Protein AF-A0AAW2YDI1-F1 (afdb_monomer_lite)

Structure (mmCIF, N/CA/C/O backbone):
data_AF-A0AAW2YDI1-F1
#
_entry.id   AF-A0AAW2YDI1-F1
#
loop_
_atom_site.group_PDB
_atom_site.id
_atom_site.type_symbol
_atom_site.label_atom_id
_atom_site.label_alt_id
_atom_site.label_comp_id
_atom_site.label_asym_id
_atom_site.label_entity_id
_atom_site.label_seq_id
_atom_site.pdbx_PDB_ins_code
_atom_site.Cartn_x
_atom_site.Cartn_y
_atom_site.Cartn_z
_atom_site.occupancy
_atom_site.B_iso_or_equiv
_atom_site.auth_seq_id
_atom_site.auth_comp_id
_atom_site.auth_asym_id
_atom_site.auth_atom_id
_atom_site.pdbx_PDB_model_num
ATOM 1 N N . MET A 1 1 ? 30.283 1.659 50.161 1.00 58.41 1 MET A N 1
ATOM 2 C CA . MET A 1 1 ? 29.453 1.527 48.943 1.00 58.41 1 MET A CA 1
ATOM 3 C C . MET A 1 1 ? 28.268 2.498 48.956 1.00 58.41 1 MET A C 1
ATOM 5 O O . MET A 1 1 ? 28.126 3.266 48.014 1.00 58.41 1 MET A O 1
ATOM 9 N N . SER A 1 2 ? 27.511 2.588 50.055 1.00 63.88 2 SER A N 1
ATOM 10 C CA . SER A 1 2 ? 26.353 3.494 50.207 1.00 63.88 2 SER A CA 1
ATOM 11 C C . SER A 1 2 ? 26.679 4.981 49.987 1.00 63.88 2 SER A C 1
ATOM 13 O O . SER A 1 2 ? 25.967 5.664 49.266 1.00 63.88 2 SER A O 1
ATOM 15 N N . LYS A 1 3 ? 27.825 5.467 50.491 1.00 78.75 3 LYS A N 1
ATOM 16 C CA . LYS A 1 3 ? 28.288 6.860 50.290 1.00 78.75 3 LYS A CA 1
ATOM 17 C C . LYS A 1 3 ? 28.660 7.202 48.838 1.00 78.75 3 LYS A C 1
ATOM 19 O O . LYS A 1 3 ? 28.765 8.373 48.479 1.00 78.75 3 LYS A O 1
ATOM 24 N N . THR A 1 4 ? 28.951 6.193 48.020 1.00 81.38 4 THR A N 1
ATOM 25 C CA . THR A 1 4 ? 29.271 6.378 46.596 1.00 81.38 4 THR A CA 1
ATOM 26 C C . THR A 1 4 ? 27.987 6.402 45.775 1.00 81.38 4 THR A C 1
ATOM 28 O O . THR A 1 4 ? 27.830 7.279 44.934 1.00 81.38 4 THR A O 1
ATOM 31 N N . LEU A 1 5 ? 27.040 5.516 46.100 1.00 76.75 5 LEU A N 1
ATOM 32 C CA . LEU A 1 5 ? 25.683 5.527 45.548 1.00 76.75 5 LEU A CA 1
ATOM 33 C C . LEU A 1 5 ? 24.958 6.845 45.837 1.00 76.75 5 LEU A C 1
ATOM 35 O O . LEU A 1 5 ? 24.391 7.438 44.930 1.00 76.75 5 LEU A O 1
ATOM 39 N N . GLU A 1 6 ? 25.046 7.351 47.066 1.00 77.81 6 GLU A N 1
ATOM 40 C CA . GLU A 1 6 ? 24.394 8.604 47.458 1.00 77.81 6 GLU A CA 1
ATOM 41 C C . GLU A 1 6 ? 24.968 9.824 46.717 1.00 77.81 6 GLU A C 1
ATOM 43 O O . GLU A 1 6 ? 24.227 10.712 46.299 1.00 77.81 6 GLU A O 1
ATOM 48 N N . ARG A 1 7 ? 26.289 9.851 46.492 1.00 80.81 7 ARG A N 1
ATOM 49 C CA . ARG A 1 7 ? 26.935 10.893 45.678 1.00 80.81 7 ARG A CA 1
ATOM 50 C C . ARG A 1 7 ? 26.540 10.795 44.212 1.00 80.81 7 ARG A C 1
ATOM 52 O O . ARG A 1 7 ? 26.227 11.814 43.613 1.00 80.81 7 ARG A O 1
ATOM 59 N N . TYR A 1 8 ? 26.501 9.588 43.653 1.00 78.25 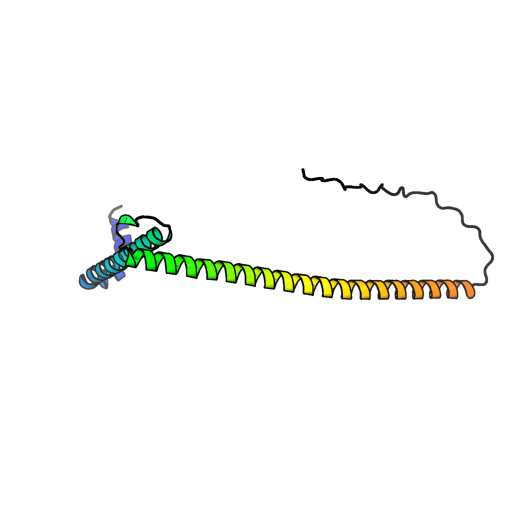8 TYR A N 1
ATOM 60 C CA . TYR A 1 8 ? 26.055 9.385 42.276 1.00 78.25 8 TYR A CA 1
ATOM 61 C C . TYR A 1 8 ? 24.592 9.806 42.087 1.00 78.25 8 TYR A C 1
ATOM 63 O O . TYR A 1 8 ? 24.264 10.460 41.099 1.00 78.25 8 TYR A O 1
ATOM 71 N N . HIS A 1 9 ? 23.738 9.505 43.066 1.00 74.00 9 HIS A N 1
ATOM 72 C CA . HIS A 1 9 ? 22.335 9.900 43.077 1.00 74.00 9 HIS A CA 1
ATOM 73 C C . HIS A 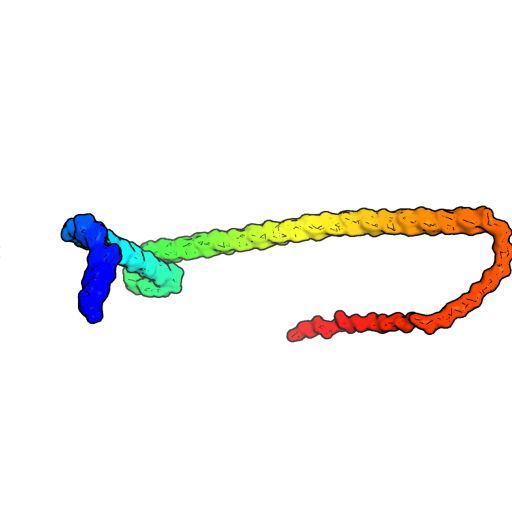1 9 ? 22.171 11.423 43.127 1.00 74.00 9 HIS A C 1
ATOM 75 O O . HIS A 1 9 ? 21.513 11.998 42.266 1.00 74.00 9 HIS A O 1
ATOM 81 N N . LYS A 1 10 ? 22.843 12.100 44.066 1.00 76.38 10 LYS A N 1
ATOM 82 C CA . LYS A 1 10 ? 22.800 13.567 44.180 1.00 76.38 10 LYS A CA 1
ATOM 83 C C . LYS A 1 10 ? 23.392 14.278 42.959 1.00 76.38 10 LYS A C 1
ATOM 85 O O . LYS A 1 10 ? 22.881 15.3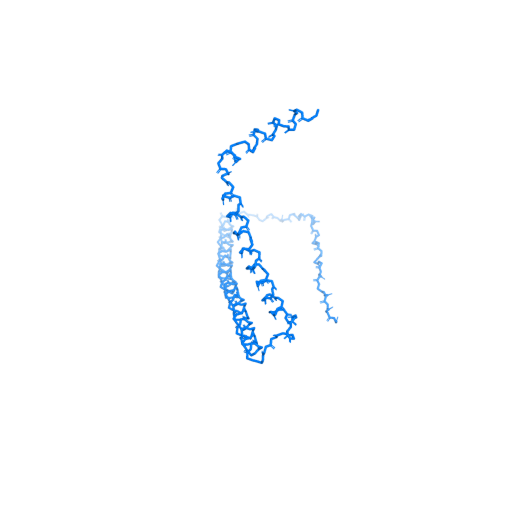20 42.574 1.00 76.38 10 LYS A O 1
ATOM 90 N N . SER A 1 11 ? 24.420 13.724 42.319 1.00 74.44 11 SER A N 1
ATOM 91 C CA . SER A 1 11 ? 25.009 14.330 41.117 1.00 74.44 11 SER A CA 1
ATOM 92 C C . SER A 1 11 ? 24.205 14.069 39.840 1.00 74.44 11 SER A C 1
ATOM 94 O O . SER A 1 11 ? 24.166 14.936 38.974 1.00 74.44 11 SER A O 1
ATOM 96 N N . SER A 1 12 ? 23.572 12.897 39.709 1.00 71.38 12 SER A N 1
ATOM 97 C CA . SER A 1 12 ? 22.828 12.515 38.494 1.00 71.38 12 SER A CA 1
ATOM 98 C C . SER A 1 12 ? 21.370 12.971 38.527 1.00 71.38 12 SER A C 1
ATOM 100 O O . SER A 1 12 ? 20.826 13.362 37.499 1.00 71.38 12 SER A O 1
ATOM 102 N N . TYR A 1 13 ? 20.744 12.943 39.707 1.00 65.25 13 TYR A N 1
ATOM 103 C CA . TYR A 1 13 ? 19.326 13.253 39.898 1.00 65.25 13 TYR A CA 1
ATOM 104 C C . TYR A 1 13 ? 19.082 14.470 40.794 1.00 65.25 13 TYR A C 1
ATOM 106 O O . TYR A 1 13 ? 17.975 14.987 40.785 1.00 65.25 13 TYR A O 1
ATOM 114 N N . GLY A 1 14 ? 20.080 15.011 41.503 1.00 63.53 14 GLY A N 1
ATOM 115 C CA . GLY A 1 14 ? 19.893 16.194 42.360 1.00 63.53 14 GLY A CA 1
ATOM 116 C C . GLY A 1 14 ? 19.325 17.439 41.655 1.00 63.53 14 GLY A C 1
ATOM 117 O O . GLY A 1 14 ? 18.463 18.092 42.239 1.00 63.53 14 GLY A O 1
ATOM 118 N N . PRO A 1 15 ? 19.708 17.765 40.402 1.00 62.22 15 PRO A N 1
ATOM 119 C CA . PRO A 1 15 ? 19.080 18.856 39.644 1.00 62.22 15 PRO A CA 1
ATOM 120 C C . PRO A 1 15 ? 17.630 18.550 39.237 1.00 62.22 15 PRO A C 1
ATOM 122 O O . PRO A 1 15 ? 16.800 19.451 39.143 1.00 62.22 15 PRO A O 1
ATOM 125 N N . ILE A 1 16 ? 17.333 17.270 39.000 1.00 61.19 16 ILE A N 1
ATOM 126 C CA . ILE A 1 16 ? 16.013 16.770 38.615 1.00 61.19 16 ILE A CA 1
ATOM 127 C C . ILE A 1 16 ? 15.079 16.789 39.835 1.00 61.19 16 ILE A C 1
ATOM 129 O O . ILE A 1 16 ? 13.971 17.298 39.736 1.00 61.19 16 ILE A O 1
ATOM 133 N N . GLU A 1 17 ? 15.539 16.338 41.002 1.00 59.09 17 GLU A N 1
ATOM 134 C CA . GLU A 1 17 ? 14.795 16.355 42.268 1.00 59.09 17 GLU A CA 1
ATOM 135 C C . GLU A 1 17 ? 14.568 17.776 42.802 1.00 59.09 17 GLU A C 1
ATOM 137 O O . GLU A 1 17 ? 13.489 18.072 43.307 1.00 59.09 17 GLU A O 1
ATOM 142 N N . ALA A 1 18 ? 15.531 18.689 42.624 1.00 60.78 18 ALA A N 1
ATOM 143 C CA . ALA A 1 18 ? 15.383 20.096 43.011 1.00 60.78 18 ALA A CA 1
ATOM 144 C C . ALA A 1 18 ? 14.315 20.849 42.188 1.00 60.78 18 ALA A C 1
ATOM 146 O O . ALA A 1 18 ? 13.724 21.810 42.681 1.00 60.78 18 ALA A O 1
ATOM 147 N N . HIS A 1 19 ? 14.044 20.407 40.954 1.00 56.16 19 HIS A N 1
ATOM 148 C CA . HIS A 1 19 ? 12.985 20.942 40.085 1.00 56.16 19 HIS A CA 1
ATOM 149 C C . HIS A 1 19 ? 11.703 20.088 40.064 1.00 56.16 19 HIS A C 1
ATOM 151 O O . HIS A 1 19 ? 10.663 20.522 39.550 1.00 56.16 19 HIS A O 1
ATOM 157 N N . GLN A 1 20 ? 11.733 18.884 40.636 1.00 55.06 20 GLN A N 1
ATOM 158 C CA . GLN A 1 20 ? 10.557 18.045 40.821 1.00 55.06 20 GLN A CA 1
ATOM 159 C C . GLN A 1 20 ? 9.795 18.498 42.066 1.00 55.06 20 GLN A C 1
ATOM 161 O O . GLN A 1 20 ? 9.921 17.950 43.156 1.00 55.06 20 GLN A O 1
ATOM 166 N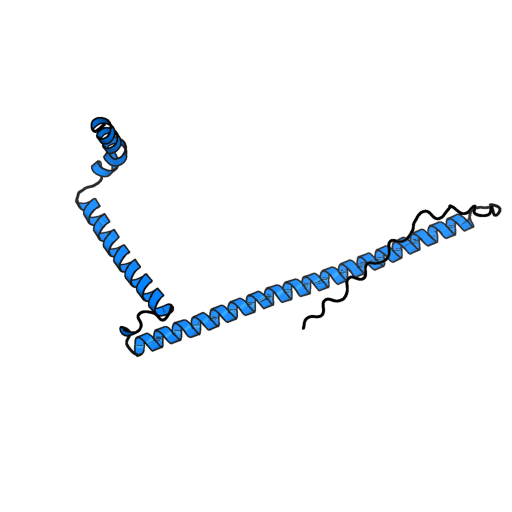 N . SER A 1 21 ? 8.920 19.486 41.884 1.00 58.03 21 SER A N 1
ATOM 167 C CA . SER A 1 21 ? 7.770 19.616 42.778 1.00 58.03 21 SER A CA 1
ATOM 168 C C . SER A 1 21 ? 7.026 18.266 42.816 1.00 58.03 21 SER A C 1
ATOM 170 O O . SER A 1 21 ? 6.922 17.624 41.766 1.00 58.03 21 SER A O 1
ATOM 172 N N . PRO A 1 22 ? 6.455 17.822 43.951 1.00 60.69 22 PRO A N 1
ATOM 173 C CA . PRO A 1 22 ? 5.593 16.633 43.989 1.00 60.69 22 PRO A CA 1
ATOM 174 C C . PRO A 1 22 ? 4.460 16.698 42.946 1.00 60.69 22 PRO A C 1
ATOM 176 O O . PRO A 1 22 ? 4.049 15.669 42.413 1.00 60.69 22 PRO A O 1
ATOM 179 N N . ASN A 1 23 ? 4.043 17.910 42.556 1.00 62.09 23 ASN A N 1
ATOM 180 C CA . ASN A 1 23 ? 3.134 18.130 41.431 1.00 62.09 23 ASN A CA 1
ATOM 181 C C . ASN A 1 23 ? 3.706 17.690 40.073 1.00 62.09 23 ASN A C 1
ATOM 183 O O . ASN A 1 23 ? 2.955 17.176 39.256 1.00 62.09 23 ASN A O 1
ATOM 187 N N . ASN A 1 24 ? 5.005 17.857 39.810 1.00 68.56 24 ASN A N 1
ATOM 188 C CA . ASN A 1 24 ? 5.633 17.458 38.543 1.00 68.56 24 ASN A 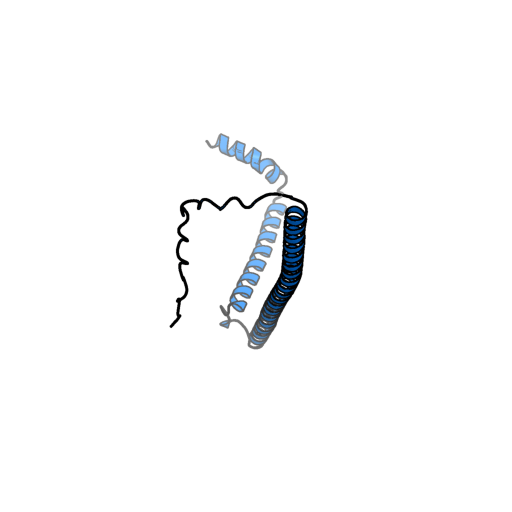CA 1
ATOM 189 C C . ASN A 1 24 ? 5.752 15.935 38.410 1.00 68.56 24 ASN A C 1
ATOM 191 O O . ASN A 1 24 ? 5.517 15.408 37.325 1.00 68.56 24 ASN A O 1
ATOM 195 N N . ALA A 1 25 ? 6.072 15.220 39.493 1.00 74.00 25 ALA A N 1
ATOM 196 C CA . ALA A 1 25 ? 6.102 13.755 39.482 1.00 74.00 25 ALA A CA 1
ATOM 197 C C . ALA A 1 25 ? 4.691 13.166 39.296 1.00 74.00 25 ALA A C 1
ATOM 199 O O . ALA A 1 25 ? 4.496 12.276 38.468 1.00 74.00 25 ALA A O 1
ATOM 200 N N . GLN A 1 26 ? 3.697 13.725 39.996 1.00 75.38 26 GLN A N 1
ATOM 201 C CA . GLN A 1 26 ? 2.292 13.346 39.841 1.00 75.38 26 GLN A CA 1
ATOM 202 C C . GLN A 1 26 ? 1.760 13.652 38.432 1.00 75.38 26 GLN A C 1
ATOM 204 O O . GLN A 1 26 ? 1.070 12.823 37.840 1.00 75.38 26 GLN A O 1
ATOM 209 N N . ASN A 1 27 ? 2.112 14.811 37.870 1.00 80.62 27 ASN A N 1
ATOM 210 C CA . ASN A 1 27 ? 1.742 15.191 36.508 1.00 80.62 27 ASN A CA 1
ATOM 211 C C . ASN A 1 27 ? 2.385 14.255 35.471 1.00 80.62 27 ASN A C 1
ATOM 213 O O . ASN A 1 27 ? 1.701 13.749 34.590 1.00 80.62 27 ASN A O 1
ATOM 217 N N . ASN A 1 28 ? 3.675 13.934 35.620 1.00 86.25 28 ASN A N 1
ATOM 218 C CA . ASN A 1 28 ? 4.359 12.980 34.744 1.00 86.25 28 ASN A CA 1
ATOM 219 C C . ASN A 1 28 ? 3.711 11.585 34.801 1.00 86.25 28 ASN A C 1
ATOM 221 O O . ASN A 1 28 ? 3.469 10.961 33.771 1.00 86.25 28 ASN A O 1
ATOM 225 N N . TYR A 1 29 ? 3.350 11.116 35.997 1.00 90.44 29 TYR A N 1
ATOM 226 C CA . TYR A 1 29 ? 2.630 9.854 36.148 1.00 90.44 29 TYR A CA 1
ATOM 227 C C . TYR A 1 29 ? 1.248 9.887 35.476 1.00 90.44 29 TYR A C 1
ATOM 229 O O . TYR A 1 29 ? 0.855 8.932 34.807 1.00 90.44 29 TYR A O 1
ATOM 237 N N . GLN A 1 30 ? 0.520 10.999 35.587 1.00 93.75 30 GLN A N 1
ATOM 238 C CA . GLN A 1 30 ? -0.764 11.172 34.911 1.00 93.75 30 GLN A CA 1
ATOM 239 C C . GLN A 1 30 ? -0.618 11.176 33.380 1.00 93.75 30 GLN A C 1
ATOM 241 O O . GLN A 1 30 ? -1.415 10.541 32.688 1.00 93.75 30 GLN A O 1
ATOM 246 N N . GLU A 1 31 ? 0.398 11.849 32.841 1.00 93.94 31 GLU A N 1
ATOM 247 C CA . GLU A 1 31 ? 0.711 11.826 31.407 1.00 93.94 31 GLU A CA 1
ATOM 248 C C . GLU A 1 31 ? 1.115 10.425 30.933 1.00 93.94 31 GLU A C 1
ATOM 250 O O . GLU A 1 31 ? 0.652 9.968 29.885 1.00 93.94 31 GLU A O 1
ATOM 255 N N . TYR A 1 32 ? 1.882 9.688 31.739 1.00 95.19 32 TYR A N 1
ATOM 256 C CA . TYR A 1 32 ? 2.186 8.283 31.479 1.00 95.19 32 TYR A CA 1
ATOM 257 C C . TYR A 1 32 ? 0.916 7.428 31.400 1.00 95.19 32 TYR A C 1
ATOM 259 O O . TYR A 1 32 ? 0.763 6.657 30.456 1.00 95.19 32 TYR A O 1
ATOM 267 N N . LEU A 1 33 ? -0.022 7.578 32.342 1.00 97.00 33 LEU A N 1
ATOM 268 C CA . LEU A 1 33 ? -1.282 6.830 32.315 1.00 97.00 33 LEU A CA 1
ATOM 269 C C . LEU A 1 33 ? -2.120 7.159 31.073 1.00 97.00 33 LEU A C 1
ATOM 271 O O . LEU A 1 33 ? -2.668 6.250 30.448 1.00 97.00 33 LEU A O 1
ATOM 275 N N . LYS A 1 34 ? -2.176 8.434 30.668 1.00 97.31 34 LYS A N 1
ATOM 276 C CA . LYS A 1 34 ? -2.837 8.842 29.416 1.00 97.31 34 LYS A CA 1
ATOM 277 C C . LYS A 1 34 ? -2.178 8.194 28.199 1.00 97.31 34 LYS A C 1
ATOM 279 O O . LYS A 1 34 ? -2.879 7.715 27.309 1.00 97.31 34 LYS A O 1
ATOM 284 N N . LEU A 1 35 ? -0.846 8.172 28.150 1.00 97.88 35 LEU A N 1
ATOM 285 C CA . LEU A 1 35 ? -0.102 7.539 27.064 1.00 97.88 35 LEU A CA 1
ATOM 286 C C . LEU A 1 35 ? -0.333 6.025 27.038 1.00 97.88 35 LEU A C 1
ATOM 288 O O . LEU A 1 35 ? -0.607 5.474 25.975 1.00 97.88 35 LEU A O 1
ATOM 292 N N . LYS A 1 36 ? -0.285 5.367 28.199 1.00 97.69 36 LYS A N 1
ATOM 293 C CA . LYS A 1 36 ? -0.538 3.932 28.339 1.00 97.69 36 LYS A CA 1
ATOM 294 C C . LYS A 1 36 ? -1.924 3.556 27.815 1.00 97.69 36 LYS A C 1
ATOM 296 O O . LYS A 1 36 ? -2.021 2.666 26.978 1.00 97.69 36 LYS A O 1
ATOM 301 N N . ALA A 1 37 ? -2.962 4.294 28.207 1.00 97.94 37 ALA A N 1
ATOM 302 C CA . ALA A 1 37 ? -4.318 4.070 27.708 1.00 97.94 37 ALA A CA 1
ATOM 303 C C . ALA A 1 37 ? -4.408 4.218 26.175 1.00 97.94 37 ALA A C 1
ATOM 305 O O . ALA A 1 37 ? -5.067 3.425 25.508 1.00 97.94 37 ALA A O 1
ATOM 306 N N . ARG A 1 38 ? -3.705 5.197 25.583 1.00 98.12 38 ARG A N 1
ATOM 307 C CA . ARG A 1 38 ? -3.643 5.345 24.115 1.00 98.12 38 ARG A CA 1
ATOM 308 C C . ARG A 1 38 ? -2.960 4.157 23.441 1.00 98.12 38 ARG A C 1
ATOM 310 O O . ARG A 1 38 ? -3.425 3.714 22.396 1.00 98.12 38 ARG A O 1
ATOM 317 N N . VAL A 1 39 ? -1.873 3.650 24.021 1.00 98.38 39 VAL A N 1
ATOM 318 C CA . VAL A 1 39 ? -1.164 2.470 23.504 1.00 98.38 39 VAL A CA 1
ATOM 319 C C . VAL A 1 39 ? -2.064 1.238 23.540 1.00 98.38 39 VAL A C 1
ATOM 321 O O . VAL A 1 39 ? -2.125 0.517 22.551 1.00 98.38 39 VAL A O 1
ATOM 324 N N . GLU A 1 40 ? -2.801 1.028 24.629 1.00 98.06 40 GLU A N 1
ATOM 325 C CA . GLU A 1 40 ? -3.729 -0.101 24.767 1.00 98.06 40 GLU A CA 1
ATOM 326 C C . GLU A 1 40 ? -4.830 -0.067 23.695 1.00 98.06 40 GLU A C 1
ATOM 328 O O . GLU A 1 40 ? -5.078 -1.078 23.037 1.00 98.06 40 GLU A O 1
ATOM 333 N N . VAL A 1 41 ? -5.416 1.109 23.436 1.00 96.94 41 VAL A N 1
ATOM 334 C CA . VAL A 1 41 ? -6.412 1.295 22.364 1.00 96.94 41 VAL A CA 1
ATOM 335 C C . VAL A 1 41 ? -5.812 1.027 20.980 1.00 96.94 41 VAL A C 1
ATOM 337 O O . VAL A 1 41 ? -6.439 0.368 20.151 1.00 96.94 41 VAL A O 1
ATOM 340 N N . LEU A 1 42 ? -4.589 1.500 20.714 1.00 97.94 42 LEU A N 1
ATOM 341 C CA . LEU A 1 42 ? -3.908 1.249 19.439 1.00 97.94 42 LEU A CA 1
ATOM 342 C C . LEU A 1 42 ? -3.599 -0.238 19.236 1.00 97.94 42 LEU A C 1
ATOM 344 O O . LEU A 1 42 ? -3.825 -0.764 18.150 1.00 97.94 42 LEU A O 1
ATOM 348 N N . GLN A 1 43 ? -3.119 -0.921 20.275 1.00 97.88 43 GLN A N 1
ATOM 349 C CA . GLN A 1 43 ? -2.852 -2.358 20.232 1.00 97.88 43 GLN A CA 1
ATOM 350 C C . GLN A 1 43 ? -4.134 -3.162 20.018 1.00 97.88 43 GLN A C 1
ATOM 352 O O . GLN A 1 43 ? -4.136 -4.112 19.242 1.00 97.88 43 GLN A O 1
ATOM 357 N N . GLN A 1 44 ? -5.231 -2.772 20.667 1.00 96.81 44 GLN A N 1
ATOM 358 C CA . GLN A 1 44 ? -6.530 -3.396 20.445 1.00 96.81 44 GLN A CA 1
ATOM 359 C C . GLN A 1 44 ? -7.008 -3.197 19.000 1.00 96.81 44 GLN A C 1
ATOM 361 O O . GLN A 1 44 ? -7.404 -4.157 18.347 1.00 96.81 44 GLN A O 1
ATOM 366 N N . SER A 1 45 ? -6.903 -1.976 18.471 1.00 95.94 45 SER A N 1
ATOM 367 C CA . SER A 1 45 ? -7.229 -1.686 17.070 1.00 95.94 45 SER A CA 1
ATOM 368 C C . SER A 1 45 ? -6.388 -2.520 16.095 1.00 95.94 45 SER A C 1
ATOM 370 O O . SER A 1 45 ? -6.920 -3.086 15.143 1.00 95.94 45 SER A O 1
ATOM 372 N N . GLN A 1 46 ? -5.087 -2.677 16.362 1.00 97.25 46 GLN A N 1
ATOM 373 C CA . GLN A 1 46 ? -4.214 -3.541 15.569 1.00 97.25 46 GLN A CA 1
ATOM 374 C C . GLN A 1 46 ? -4.682 -5.000 15.585 1.00 97.25 46 GLN A C 1
ATOM 376 O O . GLN A 1 46 ? -4.743 -5.617 14.526 1.00 97.25 46 GLN A O 1
ATOM 381 N N . ARG A 1 47 ? -5.031 -5.545 16.757 1.00 97.69 47 ARG A N 1
ATOM 382 C CA . ARG A 1 47 ? -5.572 -6.908 16.870 1.00 97.69 47 ARG A CA 1
ATOM 383 C C . ARG A 1 47 ? -6.843 -7.072 16.041 1.00 97.69 47 ARG A C 1
ATOM 385 O O . ARG A 1 47 ? -6.919 -8.001 15.245 1.00 97.69 47 ARG A O 1
ATOM 392 N N . HIS A 1 48 ? -7.769 -6.114 16.110 1.00 97.25 48 HIS A N 1
ATOM 393 C CA . HIS A 1 48 ? -8.969 -6.134 15.270 1.00 97.25 48 HIS A CA 1
ATOM 394 C C . HIS A 1 48 ? -8.627 -6.132 13.769 1.00 97.25 48 HIS A C 1
ATOM 396 O O . HIS A 1 48 ? -9.171 -6.934 13.017 1.00 97.25 48 HIS A O 1
ATOM 402 N N . LEU A 1 49 ? -7.686 -5.288 13.324 1.00 96.50 49 LEU A N 1
ATOM 403 C CA . LEU A 1 49 ? -7.223 -5.261 11.925 1.00 96.50 49 LEU A CA 1
ATOM 404 C C . LEU A 1 49 ? -6.574 -6.580 11.477 1.00 96.50 49 LEU A C 1
ATOM 406 O O . LEU A 1 49 ? -6.606 -6.901 10.291 1.00 96.50 49 LEU A O 1
ATOM 410 N N . LEU A 1 50 ? -5.994 -7.340 12.407 1.00 96.44 50 LEU A N 1
ATOM 411 C CA . LEU A 1 50 ? -5.433 -8.673 12.168 1.00 96.44 50 LEU A CA 1
ATOM 412 C C . LEU A 1 50 ? -6.478 -9.798 12.264 1.00 96.44 50 LEU A C 1
ATOM 414 O O . LEU A 1 50 ? -6.147 -10.956 12.022 1.00 96.44 50 LEU A O 1
ATOM 418 N N . GLY A 1 51 ? -7.735 -9.471 12.576 1.00 95.75 51 GLY A N 1
ATOM 419 C CA . GLY A 1 51 ? -8.821 -10.439 12.731 1.00 95.75 51 GLY A CA 1
ATOM 420 C C . GLY A 1 51 ? -8.882 -11.106 14.109 1.00 95.75 51 GLY A C 1
ATOM 421 O O . GLY A 1 51 ? -9.548 -12.127 14.267 1.00 95.75 51 GLY A O 1
ATOM 422 N N . GLU A 1 52 ? -8.204 -10.546 15.108 1.00 96.38 52 GLU A N 1
ATOM 423 C CA . GLU A 1 52 ? -8.186 -11.018 16.495 1.00 96.38 52 GLU A CA 1
ATOM 424 C C . GLU A 1 52 ? -9.197 -10.237 17.363 1.00 96.38 52 GLU A C 1
ATOM 426 O O . GLU A 1 52 ? -9.588 -9.119 17.030 1.00 96.38 52 GLU A O 1
ATOM 431 N N . ASP A 1 53 ? -9.625 -10.813 18.495 1.00 94.62 53 ASP A N 1
ATOM 432 C CA . ASP A 1 53 ? -10.508 -10.185 19.503 1.00 94.62 53 ASP A CA 1
ATOM 433 C C . ASP A 1 53 ? -11.846 -9.600 18.986 1.00 94.62 53 ASP A C 1
ATOM 435 O O . ASP A 1 53 ? -12.465 -8.749 19.627 1.00 94.62 53 ASP A O 1
ATOM 439 N N . LEU A 1 54 ? -12.355 -10.098 17.856 1.00 95.62 54 LEU A N 1
ATOM 440 C CA . LEU A 1 54 ? -13.556 -9.563 17.195 1.00 95.62 54 LEU A CA 1
ATOM 441 C C . LEU A 1 54 ? -14.870 -9.785 17.964 1.00 95.62 54 LEU A C 1
ATOM 443 O O . LEU A 1 54 ? -15.870 -9.139 17.665 1.00 95.62 54 LEU A O 1
ATOM 447 N N . GLY A 1 55 ? -14.891 -10.686 18.953 1.00 93.94 55 GLY A N 1
ATOM 448 C CA . GLY A 1 55 ? -16.108 -11.051 19.692 1.00 93.94 55 GLY A CA 1
ATOM 449 C C . GLY A 1 55 ? -16.745 -9.902 20.483 1.00 93.94 55 GLY A C 1
ATOM 450 O O . GLY A 1 55 ? -17.921 -9.980 20.826 1.00 93.94 55 GLY A O 1
ATOM 451 N N . ASN A 1 56 ? -15.986 -8.834 20.745 1.00 91.38 56 ASN A N 1
ATOM 452 C CA . ASN A 1 56 ? -16.460 -7.648 21.459 1.00 91.38 56 ASN A CA 1
ATOM 453 C C . ASN A 1 56 ? -17.013 -6.555 20.525 1.00 91.38 56 ASN A C 1
ATOM 455 O O . ASN A 1 56 ? -17.514 -5.548 21.021 1.00 91.38 56 ASN A O 1
ATOM 459 N N . LEU A 1 57 ? -16.903 -6.728 19.201 1.00 94.56 57 LEU A N 1
ATOM 460 C CA . LEU A 1 57 ? -17.363 -5.755 18.211 1.00 94.56 57 LEU A CA 1
ATOM 461 C C . LEU A 1 57 ? -18.823 -6.007 17.828 1.00 94.56 57 LEU A C 1
ATOM 463 O O . LEU A 1 57 ? -19.245 -7.135 17.569 1.00 94.56 57 LEU A O 1
ATOM 467 N N . GLY A 1 58 ? -19.601 -4.931 17.745 1.00 96.75 58 GLY A N 1
ATOM 468 C CA . GLY A 1 58 ? -20.951 -4.975 17.200 1.00 96.75 58 GLY A CA 1
ATOM 469 C C . GLY A 1 58 ? -20.963 -5.121 15.671 1.00 96.75 58 GLY A C 1
ATOM 470 O O . GLY A 1 58 ? -19.973 -4.833 14.997 1.00 96.75 58 GLY A O 1
ATOM 471 N N . PRO A 1 59 ? -22.116 -5.468 15.070 1.00 96.69 59 PRO A N 1
ATOM 472 C CA . PRO A 1 59 ? -22.231 -5.666 13.620 1.00 96.69 59 PRO A CA 1
ATOM 473 C C . PRO A 1 59 ? -21.862 -4.416 12.805 1.00 96.69 59 PRO A C 1
ATOM 475 O O . PRO A 1 59 ? -21.263 -4.526 11.744 1.00 96.69 59 PRO A O 1
ATOM 478 N N . LYS A 1 60 ? -22.164 -3.214 13.315 1.00 97.75 60 LYS A N 1
ATOM 479 C CA . LYS A 1 60 ? -21.786 -1.950 12.659 1.00 97.75 60 LYS A CA 1
ATOM 480 C C . LYS A 1 60 ? -20.284 -1.677 12.702 1.00 97.75 60 LYS A C 1
ATOM 482 O O . LYS A 1 60 ? -19.770 -0.998 11.822 1.00 97.75 60 LYS A O 1
ATOM 487 N N . GLU A 1 61 ? -19.607 -2.118 13.757 1.00 96.62 61 GLU A N 1
ATOM 488 C CA . GLU A 1 61 ? -18.163 -1.925 13.914 1.00 96.62 61 GLU A CA 1
ATOM 489 C C . GLU A 1 61 ? -17.400 -2.930 13.049 1.00 96.62 61 GLU A C 1
ATOM 491 O O . GLU A 1 61 ? -16.403 -2.569 12.433 1.00 96.62 61 GLU A O 1
ATOM 496 N N . LEU A 1 62 ? -17.918 -4.157 12.933 1.00 97.81 62 LEU A N 1
ATOM 497 C CA . LEU A 1 62 ? -17.417 -5.168 12.001 1.00 97.81 62 LEU A CA 1
ATOM 498 C C . LEU A 1 62 ? -17.531 -4.716 10.540 1.00 97.81 62 LEU A C 1
ATOM 500 O O . LEU A 1 62 ? -16.551 -4.807 9.810 1.00 97.81 62 LEU A O 1
ATOM 504 N N . ASP A 1 63 ? -18.675 -4.162 10.136 1.00 97.94 63 ASP A N 1
ATOM 505 C CA . ASP A 1 63 ? -18.881 -3.628 8.778 1.00 97.94 63 ASP A CA 1
ATOM 506 C C . ASP A 1 63 ? -17.912 -2.471 8.450 1.00 97.94 63 ASP A C 1
ATOM 508 O O . ASP A 1 63 ? -17.316 -2.399 7.371 1.00 97.94 63 ASP A O 1
ATOM 512 N N . GLN A 1 64 ? -17.667 -1.586 9.423 1.00 97.50 64 GLN A N 1
ATOM 513 C CA . GLN A 1 64 ? -16.662 -0.526 9.290 1.00 97.50 64 GLN A CA 1
ATOM 514 C C . GLN A 1 64 ? -15.244 -1.091 9.164 1.00 97.50 64 GLN A C 1
ATOM 516 O O . GLN A 1 64 ? -14.473 -0.630 8.320 1.00 97.50 64 GLN A O 1
ATOM 521 N N . LEU A 1 65 ? -14.896 -2.083 9.987 1.00 97.81 65 LEU A N 1
ATOM 522 C CA . LEU A 1 65 ? -13.596 -2.747 9.946 1.00 97.81 65 LEU A CA 1
ATOM 523 C C . LEU A 1 65 ? -13.361 -3.421 8.589 1.00 97.81 65 LEU A C 1
ATOM 525 O O . LEU A 1 65 ? -12.310 -3.219 7.981 1.00 97.81 65 LEU A O 1
ATOM 529 N N . GLU A 1 66 ? -14.353 -4.154 8.085 1.00 97.88 66 GLU A N 1
ATOM 530 C CA . GLU A 1 66 ? -14.322 -4.781 6.762 1.00 97.88 66 GLU A CA 1
ATOM 531 C C . GLU A 1 66 ? -14.123 -3.740 5.655 1.00 97.88 66 GLU A C 1
ATOM 533 O O . GLU A 1 66 ? -13.227 -3.883 4.821 1.00 97.88 66 GLU A O 1
ATOM 538 N N . THR A 1 67 ? -14.880 -2.641 5.693 1.00 98.31 67 THR A N 1
ATOM 539 C CA . THR A 1 67 ? -14.756 -1.547 4.719 1.00 98.31 67 THR A CA 1
ATOM 540 C C . THR A 1 67 ? -13.347 -0.945 4.713 1.00 98.31 67 THR A C 1
ATOM 542 O O . THR A 1 67 ? -12.767 -0.701 3.649 1.00 98.31 67 THR A O 1
ATOM 545 N N . VAL A 1 68 ? -12.756 -0.709 5.888 1.00 97.69 68 VAL A N 1
ATOM 546 C CA . VAL A 1 68 ? -11.386 -0.179 6.001 1.00 97.69 68 VAL A CA 1
ATOM 547 C C . VAL A 1 68 ? -10.358 -1.176 5.460 1.00 97.69 68 VAL A C 1
ATOM 549 O O . VAL A 1 68 ? -9.430 -0.780 4.748 1.00 97.69 68 VAL A O 1
ATOM 552 N N . LEU A 1 69 ? -10.516 -2.467 5.749 1.00 98.31 69 LEU A N 1
ATOM 553 C CA . LEU A 1 69 ? -9.614 -3.509 5.254 1.00 98.31 69 LEU A CA 1
ATOM 554 C C . LEU A 1 69 ? -9.700 -3.658 3.731 1.00 98.31 69 LEU A C 1
ATOM 556 O O . LEU A 1 69 ? -8.670 -3.654 3.057 1.00 98.31 69 LEU A O 1
ATOM 560 N N . ASP A 1 70 ? -10.905 -3.712 3.167 1.00 98.44 70 ASP A N 1
ATOM 561 C CA . ASP A 1 70 ? -11.106 -3.836 1.721 1.00 98.44 70 ASP A CA 1
ATOM 562 C C . ASP A 1 70 ? -10.563 -2.613 0.964 1.00 98.44 70 ASP A C 1
ATOM 564 O O . ASP A 1 70 ? -9.796 -2.744 0.002 1.00 98.44 70 ASP A O 1
ATOM 568 N N . THR A 1 71 ? -10.889 -1.403 1.428 1.00 98.44 71 THR A N 1
ATOM 569 C CA . THR A 1 71 ? -10.409 -0.168 0.793 1.00 98.44 71 THR A CA 1
ATOM 570 C C . THR A 1 71 ? -8.890 -0.032 0.882 1.00 98.44 71 THR A C 1
ATOM 572 O O . THR A 1 71 ? -8.246 0.259 -0.130 1.00 98.44 71 THR A O 1
ATOM 575 N N . SER A 1 72 ? -8.287 -0.286 2.046 1.00 98.19 72 SER A N 1
ATOM 576 C CA . SER A 1 72 ? -6.830 -0.213 2.213 1.00 98.19 72 SER A CA 1
ATOM 577 C C . SER A 1 72 ? -6.099 -1.272 1.382 1.00 98.19 72 SER A C 1
ATOM 579 O O . SER A 1 72 ? -5.110 -0.951 0.719 1.00 98.19 72 SER A O 1
ATOM 581 N N . LEU A 1 73 ? -6.617 -2.502 1.313 1.00 98.44 73 LEU A N 1
ATOM 582 C CA . LEU A 1 73 ? -6.049 -3.567 0.488 1.00 98.44 73 LEU A CA 1
ATOM 583 C C . LEU A 1 73 ? -6.088 -3.217 -1.004 1.00 98.44 73 LEU A C 1
ATOM 585 O O . LEU A 1 73 ? -5.094 -3.406 -1.712 1.00 98.44 73 LEU A O 1
ATOM 589 N N . LYS A 1 74 ? -7.208 -2.665 -1.487 1.00 98.69 74 LYS A N 1
ATOM 590 C CA . LYS A 1 74 ? -7.327 -2.159 -2.864 1.00 98.69 74 LYS A CA 1
ATOM 591 C C . LYS A 1 74 ? -6.285 -1.080 -3.155 1.00 98.69 74 LYS A C 1
ATOM 593 O O . LYS A 1 74 ? -5.621 -1.151 -4.188 1.00 98.69 74 LYS A O 1
ATOM 598 N N . GLN A 1 75 ? -6.084 -0.132 -2.238 1.00 98.69 75 GLN A N 1
ATOM 599 C CA . GLN A 1 75 ? -5.073 0.922 -2.392 1.00 98.69 75 GLN A CA 1
ATOM 600 C C . GLN A 1 75 ? -3.642 0.368 -2.416 1.00 98.69 75 GLN A C 1
ATOM 602 O O . GLN A 1 75 ? -2.839 0.774 -3.256 1.00 98.69 75 GLN A O 1
ATOM 607 N N . ILE A 1 76 ? -3.319 -0.595 -1.546 1.00 98.69 76 ILE A N 1
ATOM 608 C CA . ILE A 1 76 ? -2.000 -1.248 -1.529 1.00 98.69 76 ILE A CA 1
ATOM 609 C C . ILE A 1 76 ? -1.732 -1.941 -2.867 1.00 98.69 76 ILE A C 1
ATOM 611 O O . ILE A 1 76 ? -0.681 -1.724 -3.472 1.00 98.69 76 ILE A O 1
ATOM 615 N N . ARG A 1 77 ? -2.694 -2.728 -3.364 1.00 98.75 77 ARG A N 1
ATOM 616 C CA . ARG A 1 77 ? -2.581 -3.429 -4.653 1.00 98.75 77 ARG A CA 1
ATOM 617 C C . ARG A 1 77 ? -2.440 -2.461 -5.824 1.00 98.75 77 ARG A C 1
ATOM 619 O O . ARG A 1 77 ? -1.617 -2.693 -6.710 1.00 98.75 77 ARG A O 1
ATOM 626 N N . LEU A 1 78 ? -3.202 -1.367 -5.819 1.00 98.75 78 LEU A N 1
ATOM 627 C CA . LEU A 1 78 ? -3.096 -0.317 -6.830 1.00 98.75 78 LEU A CA 1
ATOM 628 C C . LEU A 1 78 ? -1.688 0.285 -6.840 1.00 98.75 78 LEU A C 1
ATOM 630 O O . LEU A 1 78 ? -1.054 0.328 -7.891 1.00 98.75 78 LEU A O 1
ATOM 634 N N . LYS A 1 79 ? -1.171 0.676 -5.671 1.00 98.75 79 LYS A N 1
ATOM 635 C CA . LYS A 1 79 ? 0.167 1.262 -5.538 1.00 98.75 79 LYS A CA 1
ATOM 636 C C . LYS A 1 79 ? 1.269 0.291 -5.968 1.00 98.75 79 LYS A C 1
ATOM 638 O O . LYS A 1 79 ? 2.200 0.696 -6.656 1.00 98.75 79 LYS A O 1
ATOM 643 N N . GLN A 1 80 ? 1.158 -0.988 -5.603 1.00 98.69 80 GLN A N 1
ATOM 644 C CA . GLN A 1 80 ? 2.085 -2.029 -6.061 1.00 98.69 80 GLN A CA 1
ATOM 645 C C . GLN A 1 80 ? 2.058 -2.165 -7.586 1.00 98.69 80 GLN A C 1
ATOM 647 O O . GLN A 1 80 ? 3.108 -2.195 -8.221 1.00 98.69 80 GLN A O 1
ATOM 652 N N . THR A 1 81 ? 0.865 -2.188 -8.179 1.00 98.69 81 THR A N 1
ATOM 653 C CA . THR A 1 81 ? 0.689 -2.299 -9.633 1.00 98.69 81 THR A CA 1
ATOM 654 C C . THR A 1 81 ? 1.262 -1.089 -10.366 1.00 98.69 81 THR A C 1
ATOM 656 O O . THR A 1 81 ? 2.004 -1.257 -11.331 1.00 98.69 81 THR A O 1
ATOM 659 N N . GLN A 1 82 ? 0.980 0.123 -9.884 1.00 98.62 82 GLN A N 1
ATOM 660 C CA . GLN A 1 82 ? 1.540 1.362 -10.429 1.00 98.62 82 GLN A CA 1
ATOM 661 C C . GLN A 1 82 ? 3.067 1.350 -10.374 1.00 98.62 82 GLN A C 1
ATOM 663 O O . GLN A 1 82 ? 3.720 1.583 -11.387 1.00 98.62 82 GLN A O 1
ATOM 668 N N . HIS A 1 83 ? 3.637 0.978 -9.229 1.00 98.56 83 HIS A N 1
ATOM 669 C CA . HIS A 1 83 ? 5.082 0.895 -9.069 1.00 98.56 83 HIS A CA 1
ATOM 670 C C . HIS A 1 83 ? 5.730 -0.129 -10.018 1.00 98.56 83 HIS A C 1
ATOM 672 O O . HIS A 1 83 ? 6.780 0.142 -10.599 1.00 98.56 83 HIS A O 1
ATOM 678 N N . MET A 1 84 ? 5.108 -1.296 -10.217 1.00 98.69 84 MET A N 1
ATOM 679 C CA . MET A 1 84 ? 5.586 -2.285 -11.193 1.00 98.69 84 MET A CA 1
ATOM 680 C C . MET A 1 84 ? 5.525 -1.746 -12.626 1.00 98.69 84 MET A C 1
ATOM 682 O O . MET A 1 84 ? 6.453 -1.965 -13.402 1.00 98.69 84 MET A O 1
ATOM 686 N N . PHE A 1 85 ? 4.461 -1.021 -12.976 1.00 98.69 85 PHE A N 1
ATOM 687 C CA . PHE A 1 85 ? 4.310 -0.420 -14.300 1.00 98.69 85 PHE A CA 1
ATOM 688 C C . PHE A 1 85 ? 5.361 0.665 -14.567 1.00 98.69 85 PHE A C 1
ATOM 690 O O . PHE A 1 85 ? 5.958 0.698 -15.642 1.00 98.69 85 PHE A O 1
ATOM 697 N N . GLU A 1 86 ? 5.641 1.515 -13.577 1.00 98.69 86 GLU A N 1
ATOM 698 C CA . GLU A 1 86 ? 6.707 2.520 -13.644 1.00 98.69 86 GLU A CA 1
ATOM 699 C C . GLU A 1 86 ? 8.078 1.874 -13.876 1.00 98.69 86 GLU A C 1
ATOM 701 O O . GLU A 1 86 ? 8.822 2.300 -14.762 1.00 98.69 86 GLU A O 1
ATOM 706 N N . GLN A 1 87 ? 8.397 0.810 -13.128 1.00 98.62 87 GLN A N 1
ATOM 707 C CA . GLN A 1 87 ? 9.646 0.067 -13.310 1.00 98.62 87 GLN A CA 1
ATOM 708 C C . GLN A 1 87 ? 9.738 -0.573 -14.699 1.00 98.62 87 GLN A C 1
ATOM 710 O O . GLN A 1 87 ? 10.773 -0.457 -15.357 1.00 98.62 87 GLN A O 1
ATOM 715 N N . LEU A 1 88 ? 8.662 -1.213 -15.163 1.00 98.75 88 LEU A N 1
ATOM 716 C CA . LEU A 1 88 ? 8.615 -1.842 -16.482 1.00 98.75 88 LEU A CA 1
ATOM 717 C C . LEU A 1 88 ? 8.837 -0.815 -17.597 1.00 98.75 88 LEU A C 1
ATOM 719 O O . LEU A 1 88 ? 9.691 -1.019 -18.457 1.00 98.75 88 LEU A O 1
ATOM 723 N N . SER A 1 89 ? 8.120 0.308 -17.550 1.00 98.56 89 SER A N 1
ATOM 724 C CA . SER A 1 89 ? 8.257 1.400 -18.518 1.00 98.56 89 SER A CA 1
ATOM 725 C C . SER A 1 89 ? 9.676 1.982 -18.521 1.00 98.56 89 SER A C 1
ATOM 727 O O . SER A 1 89 ? 10.290 2.152 -19.577 1.00 98.56 89 SER A O 1
ATOM 729 N N . GLY A 1 90 ? 10.256 2.203 -17.335 1.00 98.62 90 GLY A N 1
ATOM 730 C CA . GLY A 1 90 ? 11.634 2.674 -17.201 1.00 98.62 90 GLY A CA 1
ATOM 731 C C . GLY A 1 90 ? 12.659 1.711 -17.811 1.00 98.62 90 GLY A C 1
ATOM 732 O O . GLY A 1 90 ? 13.588 2.144 -18.499 1.00 98.62 90 GLY A O 1
ATOM 733 N N . LEU A 1 91 ? 12.480 0.403 -17.610 1.00 98.75 91 LEU A N 1
ATOM 734 C CA . LEU A 1 91 ? 13.343 -0.623 -18.199 1.00 98.75 91 LEU A CA 1
ATOM 735 C C . LEU A 1 91 ? 13.192 -0.699 -19.721 1.00 98.75 91 LEU A C 1
ATOM 737 O O . LEU A 1 91 ? 14.207 -0.719 -20.414 1.00 98.75 91 LEU A O 1
ATOM 741 N N . GLN A 1 92 ? 11.966 -0.662 -20.245 1.00 98.69 92 GLN A N 1
ATOM 742 C CA . GLN A 1 92 ? 11.701 -0.657 -21.689 1.00 98.69 92 GLN A CA 1
ATOM 743 C C . GLN A 1 92 ? 12.331 0.557 -22.383 1.00 98.69 92 GLN A C 1
ATOM 745 O O . GLN A 1 92 ? 12.950 0.430 -23.440 1.00 98.69 92 GLN A O 1
ATOM 750 N N . GLN A 1 93 ? 12.247 1.742 -21.771 1.00 98.62 93 GLN A N 1
ATOM 751 C CA . GLN A 1 93 ? 12.896 2.933 -22.316 1.00 98.62 93 GLN A CA 1
ATOM 752 C C . GLN A 1 93 ? 14.425 2.798 -22.309 1.00 98.62 93 GLN A C 1
ATOM 754 O O . GLN A 1 93 ? 15.092 3.186 -23.272 1.00 98.62 93 GLN A O 1
ATOM 759 N N . LYS A 1 94 ? 14.997 2.230 -21.241 1.00 98.50 94 LYS A N 1
ATOM 760 C CA . LYS A 1 94 ? 16.440 1.979 -21.155 1.00 98.50 94 LYS A CA 1
ATOM 761 C C . LYS A 1 94 ? 16.902 0.968 -22.203 1.00 98.50 94 LYS A C 1
ATOM 763 O O . LYS A 1 94 ? 17.931 1.194 -22.833 1.00 98.50 94 LYS A O 1
ATOM 768 N N . GLU A 1 95 ? 16.148 -0.108 -22.404 1.00 98.56 95 GLU A N 1
ATOM 769 C CA . GLU A 1 95 ? 16.402 -1.108 -23.441 1.00 98.56 95 GLU A CA 1
ATOM 770 C C . GLU A 1 95 ? 16.426 -0.458 -24.827 1.00 98.56 95 GLU A C 1
ATOM 772 O O . GLU A 1 95 ? 17.411 -0.595 -25.552 1.00 98.56 95 GLU A O 1
ATOM 777 N N . LYS A 1 96 ? 15.400 0.337 -25.159 1.00 98.50 96 LYS A N 1
ATOM 778 C CA . LYS A 1 96 ? 15.330 1.075 -26.425 1.00 98.50 96 LYS A CA 1
ATOM 779 C C . LYS A 1 96 ? 16.544 1.981 -26.635 1.00 98.50 96 LYS A C 1
ATOM 781 O O . LYS A 1 96 ? 17.191 1.900 -27.678 1.00 98.50 96 LYS A O 1
ATOM 786 N N . ASN A 1 97 ? 16.893 2.788 -25.635 1.00 98.44 97 ASN A N 1
ATOM 787 C CA . ASN A 1 97 ? 18.046 3.686 -25.715 1.00 98.44 97 ASN A CA 1
ATOM 788 C C . ASN A 1 97 ? 19.353 2.907 -25.934 1.00 98.44 97 ASN A C 1
ATOM 790 O O . ASN A 1 97 ? 20.192 3.304 -26.740 1.00 98.44 97 ASN A O 1
ATOM 794 N N . LEU A 1 98 ? 19.533 1.782 -25.234 1.00 98.56 98 LEU A N 1
ATOM 795 C CA . LEU A 1 98 ? 20.715 0.938 -25.396 1.00 98.56 98 LEU A CA 1
ATOM 796 C C . LEU A 1 98 ? 20.769 0.291 -26.780 1.00 98.56 98 LEU A C 1
ATOM 798 O O . LEU A 1 98 ? 21.847 0.244 -27.366 1.00 98.56 98 LEU A O 1
ATOM 802 N N . MET A 1 99 ? 19.638 -0.165 -27.323 1.00 98.31 99 MET A N 1
ATOM 803 C CA . MET A 1 99 ? 19.571 -0.694 -28.687 1.00 98.31 99 MET A CA 1
ATOM 804 C C . MET A 1 99 ? 19.964 0.364 -29.724 1.00 98.31 99 MET A C 1
ATOM 806 O O . MET A 1 99 ? 20.751 0.071 -30.624 1.00 98.31 99 MET A O 1
ATOM 810 N N . GLU A 1 100 ? 19.472 1.596 -29.582 1.00 98.12 100 GLU A N 1
ATOM 811 C CA . GLU A 1 100 ? 19.812 2.712 -30.473 1.00 98.12 100 GLU A CA 1
ATOM 812 C C . GLU A 1 100 ? 21.307 3.058 -30.407 1.00 98.12 100 GLU A C 1
ATOM 814 O O . GLU A 1 100 ? 21.974 3.121 -31.443 1.00 98.12 100 GLU A O 1
ATOM 819 N N . VAL A 1 101 ? 21.865 3.195 -29.199 1.00 98.06 101 VAL A N 1
ATOM 820 C CA . VAL A 1 101 ? 23.301 3.460 -29.004 1.00 98.06 101 VAL A CA 1
ATOM 821 C C . VAL A 1 101 ? 24.151 2.308 -29.542 1.00 98.06 101 VAL A C 1
ATOM 823 O O . VAL A 1 101 ? 25.137 2.542 -30.238 1.00 98.06 101 VAL A O 1
ATOM 826 N N . ASN A 1 102 ? 23.774 1.056 -29.271 1.00 98.19 102 ASN A N 1
ATOM 827 C CA . ASN A 1 102 ? 24.515 -0.110 -29.749 1.00 98.19 102 ASN A CA 1
ATOM 828 C C . ASN A 1 102 ? 24.509 -0.186 -31.281 1.00 98.19 102 ASN A C 1
ATOM 830 O O . ASN A 1 102 ? 25.552 -0.431 -31.886 1.00 98.19 102 ASN A O 1
ATOM 834 N N . ARG A 1 103 ? 23.365 0.094 -31.917 1.00 98.12 103 ARG A N 1
ATOM 835 C CA . ARG A 1 103 ? 23.248 0.176 -33.378 1.00 98.12 103 ARG A CA 1
ATOM 836 C C . ARG A 1 103 ? 24.154 1.262 -33.958 1.00 98.12 103 ARG A C 1
ATOM 838 O O . ARG A 1 103 ? 24.865 0.993 -34.923 1.00 98.12 103 ARG A O 1
ATOM 845 N N . ALA A 1 104 ? 24.161 2.457 -33.368 1.00 97.56 104 ALA A N 1
ATOM 846 C CA . ALA A 1 104 ? 25.020 3.553 -33.817 1.00 97.56 104 ALA A CA 1
ATOM 847 C C . ALA A 1 104 ? 26.514 3.204 -33.693 1.00 97.56 104 ALA A C 1
ATOM 849 O O . ALA A 1 104 ? 27.293 3.464 -34.609 1.00 97.56 104 ALA A O 1
ATOM 850 N N . LEU A 1 105 ? 26.912 2.560 -32.591 1.00 97.50 105 LEU A N 1
ATOM 851 C CA . LEU A 1 105 ? 28.291 2.107 -32.388 1.00 97.50 105 LEU A CA 1
ATOM 852 C C . LEU A 1 105 ? 28.706 1.032 -33.398 1.00 97.50 105 LEU A C 1
ATOM 854 O O . LEU A 1 105 ? 29.827 1.084 -33.895 1.00 97.50 105 LEU A O 1
ATOM 858 N N . ARG A 1 106 ? 27.814 0.090 -33.732 1.00 96.81 106 ARG A N 1
ATOM 859 C CA . ARG A 1 106 ? 28.072 -0.931 -34.762 1.00 96.81 106 ARG A CA 1
ATOM 860 C C . ARG A 1 106 ? 28.280 -0.309 -36.142 1.00 96.81 106 ARG A C 1
ATOM 862 O O . ARG A 1 106 ? 29.282 -0.624 -36.771 1.00 96.81 106 ARG A O 1
ATOM 869 N N . SER A 1 107 ? 27.414 0.625 -36.550 1.00 95.94 107 SER A N 1
ATOM 870 C CA . SER A 1 107 ? 27.577 1.377 -37.809 1.00 95.94 107 SER A CA 1
ATOM 871 C C . SER A 1 107 ? 28.924 2.093 -37.854 1.00 95.94 107 SER A C 1
ATOM 873 O O . SER A 1 107 ? 29.684 1.944 -38.804 1.00 95.94 107 SER A O 1
ATOM 875 N N . LYS A 1 108 ? 29.279 2.801 -36.774 1.00 95.81 108 LYS A N 1
ATOM 876 C CA . LYS A 1 108 ? 30.555 3.516 -36.695 1.00 95.81 108 LYS A CA 1
ATOM 877 C C . LYS A 1 108 ? 31.759 2.574 -36.759 1.00 95.81 108 LYS A C 1
ATOM 879 O O . LYS A 1 108 ? 32.769 2.921 -37.359 1.00 95.81 108 LYS A O 1
ATOM 884 N N . LEU A 1 109 ? 31.666 1.395 -36.145 1.00 94.06 109 LEU A N 1
ATOM 885 C CA . LEU A 1 109 ? 32.727 0.391 -36.190 1.00 94.06 109 LEU A CA 1
ATOM 886 C C . LEU A 1 109 ? 32.913 -0.159 -37.611 1.00 94.06 109 LEU A C 1
ATOM 888 O O . LEU A 1 109 ? 34.046 -0.256 -38.082 1.00 94.06 109 LEU A O 1
ATOM 892 N N . GLU A 1 110 ? 31.816 -0.454 -38.307 1.00 94.06 110 GLU A N 1
ATOM 893 C CA . GLU A 1 110 ? 31.829 -0.864 -39.716 1.00 94.06 110 GLU A CA 1
ATOM 894 C C . GLU A 1 110 ? 32.442 0.220 -40.615 1.00 94.06 110 GLU A C 1
ATOM 896 O O . GLU A 1 110 ? 33.345 -0.081 -41.393 1.00 94.06 110 GLU A O 1
ATOM 901 N N . GLU A 1 111 ? 32.049 1.486 -40.441 1.00 91.88 111 GLU A N 1
ATOM 902 C CA . GLU A 1 111 ? 32.628 2.635 -41.154 1.00 91.88 111 GLU A CA 1
ATOM 903 C C . GLU A 1 111 ? 34.136 2.778 -40.898 1.00 91.88 111 GLU A C 1
ATOM 905 O O . GLU A 1 111 ? 34.914 2.947 -41.837 1.00 91.88 111 GLU A O 1
ATOM 910 N N . THR A 1 112 ? 34.584 2.666 -39.641 1.00 90.88 112 THR A N 1
ATOM 911 C CA . THR A 1 112 ? 36.019 2.739 -39.321 1.00 90.88 112 THR A CA 1
ATOM 912 C C . THR A 1 112 ? 36.808 1.576 -39.914 1.00 90.88 112 THR A C 1
ATOM 914 O O . THR A 1 112 ? 37.909 1.786 -40.419 1.00 90.88 112 THR A O 1
ATOM 917 N N . ASN A 1 113 ? 36.250 0.362 -39.910 1.00 87.81 113 ASN A N 1
ATOM 918 C CA . ASN A 1 113 ? 36.891 -0.801 -40.519 1.00 87.81 113 ASN A CA 1
ATOM 919 C C . ASN A 1 113 ? 36.990 -0.654 -42.040 1.00 87.81 113 ASN A C 1
ATOM 921 O O . ASN A 1 113 ? 38.042 -0.950 -42.605 1.00 87.81 113 ASN A O 1
ATOM 925 N N . ALA A 1 114 ? 35.936 -0.153 -42.691 1.00 87.56 114 ALA A N 1
ATOM 926 C CA . ALA A 1 114 ? 35.948 0.138 -44.120 1.00 87.56 114 ALA A CA 1
ATOM 927 C C . ALA A 1 114 ? 37.018 1.186 -44.469 1.00 87.56 114 ALA A C 1
ATOM 929 O O . ALA A 1 114 ? 37.837 0.951 -45.354 1.00 87.56 114 ALA A O 1
ATOM 930 N N . ALA A 1 115 ? 37.096 2.287 -43.713 1.00 83.75 115 ALA A N 1
ATOM 931 C CA . ALA A 1 115 ? 38.106 3.328 -43.921 1.00 83.75 115 ALA A CA 1
ATOM 932 C C . ALA A 1 115 ? 39.546 2.808 -43.740 1.00 83.75 115 ALA A C 1
ATOM 934 O O . ALA A 1 115 ? 40.445 3.144 -44.516 1.00 83.75 115 ALA A O 1
ATOM 935 N N . ILE A 1 116 ? 39.778 1.950 -42.740 1.00 82.44 116 ILE A N 1
ATOM 936 C CA . ILE A 1 116 ? 41.074 1.292 -42.533 1.00 82.44 116 ILE A CA 1
ATOM 937 C C . ILE A 1 116 ? 41.398 0.385 -43.727 1.00 82.44 116 ILE A C 1
ATOM 939 O O . ILE A 1 116 ? 42.497 0.464 -44.272 1.00 82.44 116 ILE A O 1
ATOM 943 N N . GLN A 1 117 ? 40.451 -0.441 -44.175 1.00 76.44 117 GLN A N 1
ATOM 944 C CA . GLN A 1 117 ? 40.645 -1.345 -45.309 1.00 76.44 117 GLN A CA 1
ATOM 945 C C . GLN A 1 117 ? 40.932 -0.591 -46.619 1.00 76.44 117 GLN A C 1
ATOM 947 O O . GLN A 1 117 ? 41.815 -0.999 -47.373 1.00 76.44 117 GLN A O 1
ATOM 952 N N . GLU A 1 118 ? 40.251 0.527 -46.876 1.00 74.06 118 GLU A N 1
ATOM 953 C CA . GLU A 1 118 ? 40.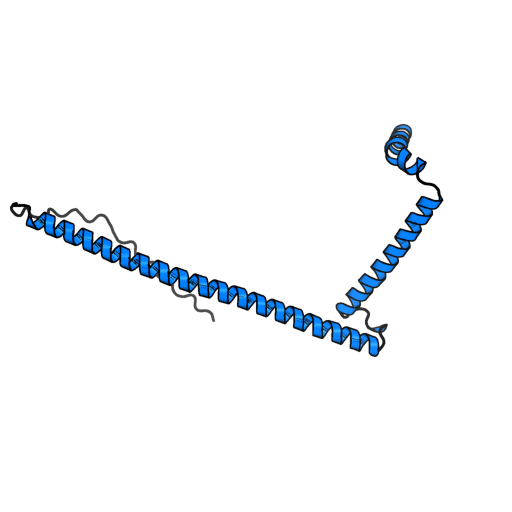539 1.406 -48.017 1.00 74.06 118 GLU A CA 1
ATOM 954 C C . GLU A 1 118 ? 41.944 2.017 -47.935 1.00 74.06 118 GLU A C 1
ATOM 956 O O . GLU A 1 118 ? 42.655 2.073 -48.941 1.00 74.06 118 GLU A O 1
ATOM 961 N N . THR A 1 119 ? 42.379 2.413 -46.734 1.00 76.50 119 THR A N 1
ATOM 962 C CA . THR A 1 119 ? 43.729 2.949 -46.498 1.00 76.50 119 THR A CA 1
ATOM 963 C C . THR A 1 119 ? 44.806 1.902 -46.801 1.00 76.50 119 THR A C 1
ATOM 965 O O . THR A 1 119 ? 45.783 2.205 -47.487 1.00 76.50 119 THR A O 1
ATOM 968 N N . TRP A 1 120 ? 44.614 0.652 -46.362 1.00 69.62 120 TRP A N 1
ATOM 969 C CA . TRP A 1 120 ? 45.529 -0.453 -46.678 1.00 69.62 120 TRP A CA 1
ATOM 970 C C . TRP A 1 120 ? 45.585 -0.745 -48.184 1.00 69.62 120 TRP A C 1
ATOM 972 O O . TRP A 1 120 ? 46.677 -0.858 -48.738 1.00 69.62 120 TRP A O 1
ATOM 982 N N . GLN A 1 121 ? 44.440 -0.767 -48.876 1.00 67.25 121 GLN A N 1
ATOM 983 C CA . GLN A 1 121 ? 44.407 -0.999 -50.327 1.00 67.25 121 GLN A CA 1
ATOM 984 C C . GLN A 1 121 ? 45.035 0.144 -51.143 1.00 67.25 121 GLN A C 1
ATOM 986 O O . GLN A 1 121 ? 45.634 -0.101 -52.193 1.00 67.25 121 GLN A O 1
ATOM 991 N N . GLN A 1 122 ? 44.938 1.398 -50.686 1.00 59.72 122 GLN A N 1
ATOM 992 C CA . GLN A 1 122 ? 45.662 2.514 -51.310 1.00 59.72 122 GLN A CA 1
ATOM 993 C C . GLN A 1 122 ? 47.175 2.451 -51.052 1.00 59.72 122 GLN A C 1
ATOM 995 O O . GLN A 1 122 ? 47.956 2.776 -51.949 1.00 59.72 122 GLN A O 1
ATOM 1000 N N . GLY A 1 123 ? 47.597 2.003 -49.864 1.00 58.66 123 GLY A N 1
ATOM 1001 C CA . GLY A 1 123 ? 49.007 1.768 -49.538 1.00 58.66 123 GLY A CA 1
ATOM 1002 C C . GLY A 1 123 ? 49.648 0.681 -50.407 1.00 58.66 123 GLY A C 1
ATOM 1003 O O . GLY A 1 123 ? 50.776 0.849 -50.868 1.00 58.66 123 GLY A O 1
ATOM 1004 N N . GLU A 1 124 ? 48.909 -0.389 -50.714 1.00 53.56 124 GLU A N 1
ATOM 1005 C CA . GLU A 1 124 ? 49.358 -1.461 -51.615 1.00 53.56 124 GLU A CA 1
ATOM 1006 C C . GLU A 1 124 ? 49.456 -1.014 -53.083 1.00 53.56 124 GLU A C 1
ATOM 1008 O O . GLU A 1 124 ? 50.378 -1.421 -53.788 1.00 53.56 124 GLU A O 1
ATOM 1013 N N . ARG A 1 125 ? 48.567 -0.125 -53.554 1.00 54.62 125 ARG A N 1
ATOM 1014 C CA . ARG A 1 125 ? 48.616 0.404 -54.935 1.00 54.62 125 ARG A CA 1
ATOM 1015 C C . ARG A 1 125 ? 49.802 1.335 -55.214 1.00 54.62 125 ARG A C 1
ATOM 1017 O O . ARG A 1 125 ? 50.155 1.504 -56.378 1.00 54.62 125 ARG A O 1
ATOM 1024 N N . ASN A 1 126 ? 50.416 1.921 -54.184 1.00 52.97 126 ASN A N 1
ATOM 1025 C CA . ASN A 1 126 ? 51.521 2.880 -54.319 1.00 52.97 126 ASN A CA 1
ATOM 1026 C C . ASN A 1 126 ? 52.915 2.291 -54.015 1.00 52.97 126 ASN A C 1
ATOM 1028 O O . ASN A 1 126 ? 53.903 3.025 -54.042 1.00 52.97 126 ASN A O 1
ATOM 1032 N N . MET A 1 127 ? 53.029 0.983 -53.756 1.00 44.53 127 MET A N 1
ATOM 1033 C CA . MET A 1 127 ? 54.308 0.307 -53.499 1.00 44.53 127 MET A CA 1
ATOM 1034 C C . MET A 1 127 ? 54.775 -0.493 -54.726 1.00 44.53 127 MET A C 1
ATOM 1036 O O . MET A 1 127 ? 54.136 -1.479 -55.091 1.00 44.53 127 MET A O 1
ATOM 1040 N N . PRO A 1 128 ? 55.912 -0.151 -55.362 1.00 52.03 128 PRO A N 1
ATOM 1041 C CA . PRO A 1 128 ? 56.431 -0.930 -56.474 1.00 52.03 128 PRO A CA 1
ATOM 1042 C C . PRO A 1 128 ? 57.311 -2.067 -55.946 1.00 52.03 128 PRO A C 1
ATOM 1044 O O . PRO A 1 128 ? 58.527 -1.965 -56.049 1.00 52.03 128 PRO A O 1
ATOM 1047 N N . TYR A 1 129 ? 56.760 -3.149 -55.378 1.00 43.69 129 TYR A N 1
ATOM 1048 C CA . TYR A 1 129 ? 57.608 -4.303 -55.037 1.00 43.69 129 TYR A CA 1
ATOM 1049 C C . TYR A 1 129 ? 57.022 -5.694 -55.323 1.00 43.69 129 TYR A C 1
ATOM 1051 O O . TYR A 1 129 ? 56.008 -6.120 -54.784 1.00 43.69 129 TYR A O 1
ATOM 1059 N N . ARG A 1 130 ? 57.780 -6.380 -56.194 1.00 46.84 130 ARG A N 1
ATOM 1060 C CA . ARG A 1 130 ? 58.112 -7.812 -56.307 1.00 46.84 130 ARG A CA 1
ATOM 1061 C C . ARG A 1 130 ? 57.461 -8.750 -55.265 1.00 46.84 130 ARG A C 1
ATOM 1063 O O . ARG A 1 130 ? 57.656 -8.536 -54.071 1.00 46.84 130 ARG A O 1
ATOM 1070 N N . PRO A 1 131 ? 56.818 -9.859 -55.686 1.00 46.31 131 PRO A N 1
ATOM 1071 C CA . PRO A 1 131 ? 56.196 -10.787 -54.750 1.00 46.31 131 PRO A CA 1
ATOM 1072 C C . PRO A 1 131 ? 57.260 -11.607 -54.010 1.00 46.31 131 PRO A C 1
ATOM 1074 O O . PRO A 1 131 ? 58.012 -12.367 -54.623 1.00 46.31 131 PRO A O 1
ATOM 1077 N N . VAL A 1 132 ? 57.306 -11.462 -52.685 1.00 48.22 132 VAL A N 1
ATOM 1078 C CA . VAL A 1 132 ? 57.950 -12.416 -51.772 1.00 48.22 132 VAL A CA 1
ATOM 1079 C C . VAL A 1 132 ? 56.844 -13.291 -51.185 1.00 48.22 132 VAL A C 1
ATOM 1081 O O . VAL A 1 132 ? 55.842 -12.786 -50.685 1.00 48.22 132 VAL A O 1
ATOM 1084 N N . GLN A 1 133 ? 57.004 -14.606 -51.313 1.00 41.56 133 GLN A N 1
ATOM 1085 C CA . GLN A 1 133 ? 56.053 -15.614 -50.837 1.00 41.56 133 GLN A CA 1
ATOM 1086 C C . GLN A 1 133 ? 55.962 -15.594 -49.299 1.00 41.56 133 GLN A C 1
ATOM 1088 O O . GLN A 1 133 ? 56.994 -15.420 -48.646 1.00 41.56 133 GLN A O 1
ATOM 1093 N N . PRO A 1 134 ? 54.779 -15.805 -48.694 1.00 45.09 134 PRO A N 1
ATOM 1094 C CA . PRO A 1 134 ? 54.668 -15.868 -47.244 1.00 45.09 134 PRO A CA 1
ATOM 1095 C C . PRO A 1 134 ? 55.231 -17.198 -46.727 1.00 45.09 134 PRO A C 1
ATOM 1097 O O . PRO A 1 134 ? 54.704 -18.270 -47.027 1.00 45.09 134 PRO A O 1
ATOM 1100 N N . ALA A 1 135 ? 56.288 -17.127 -45.915 1.00 45.75 135 ALA A N 1
ATOM 1101 C CA . ALA A 1 135 ? 56.621 -18.200 -44.987 1.00 45.75 135 ALA A CA 1
ATOM 1102 C C . ALA A 1 135 ? 55.486 -18.293 -43.958 1.00 45.75 135 ALA A C 1
ATOM 1104 O O . ALA A 1 135 ? 55.134 -17.298 -43.322 1.00 45.75 135 ALA A O 1
ATOM 1105 N N . GLN A 1 136 ? 54.868 -19.467 -43.848 1.00 46.62 136 GLN A N 1
ATOM 1106 C CA . GLN A 1 136 ? 53.790 -19.703 -42.894 1.00 46.62 136 GLN A CA 1
ATOM 1107 C C . GLN A 1 136 ? 54.315 -19.594 -41.457 1.00 46.62 136 GLN A C 1
ATOM 1109 O O . GLN A 1 136 ? 55.328 -20.226 -41.155 1.00 46.62 136 GLN A O 1
ATOM 1114 N N . PRO A 1 137 ? 53.645 -18.861 -40.551 1.00 45.91 137 PRO A N 1
ATOM 1115 C CA . PRO A 1 137 ? 53.877 -19.027 -39.128 1.00 45.91 137 PRO A CA 1
ATOM 1116 C C . PRO A 1 137 ? 53.126 -20.273 -38.654 1.00 45.91 137 PRO A C 1
ATOM 1118 O O . PRO A 1 137 ? 51.923 -20.413 -38.889 1.00 45.91 137 PRO A O 1
ATOM 1121 N N . GLU A 1 138 ? 53.857 -21.170 -37.997 1.00 43.34 138 GLU A N 1
ATOM 1122 C CA . GLU A 1 138 ? 53.336 -22.338 -37.293 1.00 43.34 138 GLU A CA 1
ATOM 1123 C C . GLU A 1 138 ? 52.113 -21.978 -36.442 1.00 43.34 138 GLU A C 1
ATOM 1125 O O . GLU A 1 138 ? 52.111 -21.030 -35.654 1.00 43.34 138 GLU A O 1
ATOM 1130 N N . ALA A 1 139 ? 51.049 -22.753 -36.642 1.00 48.75 139 ALA A N 1
ATOM 1131 C CA . ALA A 1 139 ? 49.803 -22.664 -35.909 1.00 48.75 139 ALA A CA 1
ATOM 1132 C C . ALA A 1 139 ? 50.054 -22.865 -34.407 1.00 48.75 139 ALA A C 1
ATOM 1134 O O . ALA A 1 139 ? 50.264 -23.985 -33.950 1.00 48.75 139 ALA A O 1
ATOM 1135 N N . PHE A 1 140 ? 49.993 -21.783 -33.633 1.00 52.16 140 PHE A N 1
ATOM 1136 C CA . PHE A 1 140 ? 50.006 -21.842 -32.170 1.00 52.16 140 PHE A CA 1
ATOM 1137 C C . PHE A 1 140 ? 48.779 -21.158 -31.568 1.00 52.16 140 PHE A C 1
ATOM 1139 O O . PHE A 1 140 ? 48.904 -20.388 -30.633 1.00 52.16 140 PHE A O 1
ATOM 1146 N N . PHE A 1 141 ? 47.578 -21.406 -32.090 1.00 47.69 141 PHE A N 1
ATOM 1147 C CA . PHE A 1 141 ? 46.358 -21.155 -31.317 1.00 47.69 141 PHE A CA 1
ATOM 1148 C C . PHE A 1 141 ? 45.274 -22.159 -31.713 1.00 47.69 141 PHE A C 1
ATOM 1150 O O . PHE A 1 141 ? 44.614 -22.016 -32.741 1.00 47.69 141 PHE A O 1
ATOM 1157 N N . GLU A 1 142 ? 45.093 -23.183 -30.877 1.00 52.56 142 GLU A N 1
ATOM 1158 C CA . GLU A 1 142 ? 43.874 -23.992 -30.858 1.00 52.56 142 GLU A CA 1
ATOM 1159 C C . GLU A 1 142 ? 42.701 -23.125 -30.367 1.00 52.56 142 GLU A C 1
ATOM 1161 O O . GLU A 1 142 ? 42.801 -22.503 -29.303 1.00 52.56 142 GLU A O 1
ATOM 1166 N N . PRO A 1 143 ? 41.564 -23.074 -31.083 1.00 51.09 143 PRO A N 1
ATOM 1167 C CA . PRO A 1 143 ? 40.353 -22.475 -30.549 1.00 51.09 143 PRO A CA 1
ATOM 1168 C C . PRO A 1 143 ? 39.802 -23.397 -29.459 1.00 51.09 143 PRO A C 1
ATOM 1170 O O . PRO A 1 143 ? 39.350 -24.505 -29.748 1.00 51.09 143 PRO A O 1
ATOM 1173 N N . LEU A 1 144 ? 39.809 -22.940 -28.204 1.00 49.75 144 LEU A N 1
ATOM 1174 C CA . LEU A 1 144 ? 39.064 -23.600 -27.135 1.00 49.75 144 LEU A CA 1
ATOM 1175 C C . LEU A 1 144 ? 37.596 -23.713 -27.567 1.00 49.75 144 LEU A C 1
ATOM 1177 O O . LEU A 1 144 ? 36.937 -22.712 -27.865 1.00 49.75 144 LEU A O 1
ATOM 1181 N N . GLY A 1 145 ? 37.117 -24.954 -27.651 1.00 46.22 145 GLY A N 1
ATOM 1182 C CA . GLY A 1 145 ? 35.758 -25.281 -28.051 1.00 46.22 145 GLY A CA 1
ATOM 1183 C C . GLY A 1 145 ? 34.735 -24.495 -27.237 1.00 46.22 145 GLY A C 1
ATOM 1184 O O . GLY A 1 145 ? 34.863 -24.319 -26.028 1.00 46.22 145 GLY A O 1
ATOM 1185 N N . ARG A 1 146 ? 33.703 -24.003 -27.924 1.00 45.56 146 ARG A N 1
ATOM 1186 C CA . ARG A 1 146 ? 32.527 -23.397 -27.301 1.00 45.56 146 ARG A CA 1
ATOM 1187 C C . ARG A 1 146 ? 31.876 -24.417 -26.367 1.00 45.56 146 ARG A C 1
ATOM 1189 O O . ARG A 1 146 ? 31.251 -25.367 -26.832 1.00 45.56 146 ARG A O 1
ATOM 1196 N N . ASN A 1 147 ? 31.968 -24.186 -25.064 1.00 43.56 147 ASN A N 1
ATOM 1197 C CA . ASN A 1 147 ? 31.171 -24.904 -24.078 1.00 43.56 147 ASN A CA 1
ATOM 1198 C C . ASN A 1 147 ? 29.711 -24.488 -24.288 1.00 43.56 147 ASN A C 1
ATOM 1200 O O . ASN A 1 147 ? 29.300 -23.392 -23.911 1.00 43.56 147 ASN A O 1
ATOM 1204 N N . SER A 1 148 ? 28.945 -25.345 -24.955 1.00 43.03 148 SER A N 1
ATOM 1205 C CA . SER A 1 148 ? 27.513 -25.173 -25.163 1.00 43.03 148 SER A CA 1
ATOM 1206 C C . SER A 1 148 ? 26.773 -25.475 -23.857 1.00 43.03 148 SER A C 1
ATOM 1208 O O . SER A 1 148 ? 26.262 -26.574 -23.668 1.00 43.03 148 SER A O 1
ATOM 1210 N N . THR A 1 149 ? 26.715 -24.522 -22.926 1.00 54.09 149 THR A N 1
ATOM 1211 C CA . THR A 1 149 ? 25.771 -24.578 -21.799 1.00 54.09 149 THR A CA 1
ATOM 1212 C C . THR A 1 149 ? 24.394 -24.138 -22.282 1.00 54.09 149 THR A C 1
ATOM 1214 O O . THR A 1 149 ? 23.966 -23.003 -22.098 1.00 54.09 149 THR A O 1
ATOM 1217 N N . ALA A 1 150 ? 23.692 -25.067 -22.920 1.00 52.66 150 ALA A N 1
ATOM 1218 C CA . ALA A 1 150 ? 22.261 -24.971 -23.145 1.00 52.66 150 ALA A CA 1
ATOM 1219 C C . ALA A 1 150 ? 21.656 -26.362 -22.967 1.00 52.66 150 ALA A C 1
ATOM 1221 O O . ALA A 1 150 ? 21.738 -27.175 -23.879 1.00 52.66 150 ALA A O 1
ATOM 1222 N N . GLN A 1 151 ? 21.105 -26.615 -21.776 1.00 44.12 151 GLN A N 1
ATOM 1223 C CA . GLN A 1 151 ? 19.897 -27.415 -21.531 1.00 44.12 151 GLN A CA 1
ATOM 1224 C C . GLN A 1 151 ? 19.645 -27.476 -20.016 1.00 44.12 151 GLN A C 1
ATOM 1226 O O . GLN A 1 151 ? 20.055 -28.402 -19.327 1.00 44.12 151 GLN A O 1
ATOM 1231 N N . ILE A 1 152 ? 18.977 -26.448 -19.490 1.00 46.56 152 ILE A N 1
ATOM 1232 C CA . ILE A 1 152 ? 18.155 -26.596 -18.286 1.00 46.56 152 ILE A CA 1
ATOM 1233 C C . ILE A 1 152 ? 16.718 -26.597 -18.806 1.00 46.56 152 ILE A C 1
ATOM 1235 O O . ILE A 1 152 ? 16.162 -25.543 -19.111 1.00 46.56 152 ILE A O 1
ATOM 1239 N N . GLN A 1 153 ? 16.169 -27.793 -19.016 1.00 43.31 153 GLN A N 1
ATOM 1240 C CA . GLN A 1 153 ? 14.727 -27.999 -19.113 1.00 43.31 153 GLN A CA 1
ATOM 1241 C C . GLN A 1 153 ? 14.179 -28.048 -17.685 1.00 43.31 153 GLN A C 1
ATOM 1243 O O . GLN A 1 153 ? 14.723 -28.755 -16.841 1.00 43.31 153 GLN A O 1
ATOM 1248 N N . TYR A 1 154 ? 13.128 -27.274 -17.431 1.00 46.38 154 TYR A N 1
ATOM 1249 C CA . TYR A 1 154 ? 12.270 -27.450 -16.267 1.00 46.38 154 TYR A CA 1
ATOM 1250 C C . TYR A 1 154 ? 11.176 -28.453 -16.655 1.00 46.38 154 TYR A C 1
ATOM 1252 O O . TYR A 1 154 ? 10.452 -28.203 -17.621 1.00 46.38 154 TYR A O 1
ATOM 1260 N N . GLU A 1 155 ? 11.084 -29.557 -15.917 1.00 49.91 155 GLU A N 1
ATOM 1261 C CA . GLU A 1 155 ? 9.816 -30.246 -15.636 1.00 49.91 155 GLU A CA 1
ATOM 1262 C C . GLU A 1 155 ? 9.406 -29.920 -14.197 1.00 49.91 155 GLU A C 1
ATOM 1264 O O . GLU A 1 155 ? 10.319 -29.834 -13.338 1.00 49.91 155 GLU A O 1
#

Sequence (155 aa):
MSKTLERYHKSSYGPIEAHQSPNNAQNNYQEYLKLKARVEVLQQSQRHLLGEDLGNLGPKELDQLETVLDTSLKQIRLKQTQHMFEQLSGLQQKEKNLMEVNRALRSKLEETNAAIQETWQQGERNMPYRPVQPAQPEAFFEPLGRNSTAQIQYE

Organism: NCBI:txid2727402

InterPro domains:
  IPR002487 Transcription factor, K-box [PF01486] (23-110)
  IPR002487 Transcription factor, K-box [PS51297] (25-115)

Radius of gyration: 40.71 Å; chains: 1; bounding box: 80×51×107 Å

Secondary structure (DSSP, 8-state):
-HHHHHHHHHHHHHHHHHH--HHHHHHHHHHHHHHHHHHHHHHHHHHHHTT-SGGG--HHHHHHHHHHHHHHHHHHHHHHHHHHHHHHHHHHHHHHHHHHHHHHHHHHHHHHHHHHHHHHHHHHHT----PPPPPPP------------------

Foldseek 3Di:
DVVVVVVCCCVVCVVVVVPDDVVNVVVVVVVVVVVVVVVVVVVVVVCVLVVHPCPPDDPVRNVVSVVVNVVVVVVVVVVVVVVVVVVVVVVVVVVVVVVVVVVVVVVVVVVVVVVVVVVVVVVVVPDPDDDDDDDDDPDDDDPDDPPPPDDDDDD

pLDDT: mean 80.37, std 20.58, range [41.56, 98.75]